Protein AF-A0A257RS39-F1 (afdb_monomer_lite)

Structure (mmCIF, N/CA/C/O backbone):
data_AF-A0A257RS39-F1
#
_entry.id   AF-A0A257RS39-F1
#
loop_
_atom_site.group_PDB
_atom_site.id
_atom_site.type_symbol
_atom_site.label_atom_id
_atom_site.label_alt_id
_atom_site.label_comp_id
_atom_site.label_asym_id
_atom_site.label_entity_id
_atom_site.label_seq_id
_atom_site.pdbx_PDB_ins_code
_atom_site.Cartn_x
_atom_site.Cartn_y
_atom_site.Cartn_z
_atom_site.occupancy
_atom_site.B_iso_or_equiv
_atom_site.auth_seq_id
_atom_site.auth_comp_id
_atom_site.auth_asym_id
_atom_site.auth_atom_id
_atom_site.pdbx_PDB_model_num
ATOM 1 N N . MET A 1 1 ? 22.301 15.980 31.106 1.00 39.06 1 MET A N 1
ATOM 2 C CA . MET A 1 1 ? 22.070 15.548 29.709 1.00 39.06 1 MET A CA 1
ATOM 3 C C . MET A 1 1 ? 20.588 15.695 29.454 1.00 39.06 1 MET A C 1
ATOM 5 O O . MET A 1 1 ? 19.805 15.048 30.139 1.00 39.06 1 MET A O 1
ATOM 9 N N . ASN A 1 2 ? 20.208 16.626 28.585 1.00 35.09 2 ASN A N 1
ATOM 10 C CA . ASN A 1 2 ? 18.852 17.166 28.576 1.00 35.09 2 ASN A CA 1
ATOM 11 C C . ASN A 1 2 ? 18.050 16.530 27.438 1.00 35.09 2 ASN A C 1
ATOM 13 O O . ASN A 1 2 ? 18.576 16.335 26.346 1.00 35.09 2 ASN A O 1
ATOM 17 N N . LYS A 1 3 ? 16.789 16.184 27.708 1.00 34.78 3 LYS A N 1
ATOM 18 C CA . LYS A 1 3 ? 15.875 15.601 26.721 1.00 34.78 3 LYS A CA 1
ATOM 19 C C . LYS A 1 3 ? 15.109 16.726 26.031 1.00 34.78 3 LYS A C 1
ATOM 21 O O . LYS A 1 3 ? 14.401 17.465 26.710 1.00 34.78 3 LYS A O 1
ATOM 26 N N . THR A 1 4 ? 15.200 16.813 24.708 1.00 43.62 4 THR A N 1
ATOM 27 C CA . THR A 1 4 ? 14.362 17.711 23.902 1.00 43.62 4 THR A CA 1
ATOM 28 C C . THR A 1 4 ? 13.266 16.884 23.241 1.00 43.62 4 THR A C 1
ATOM 30 O O . THR A 1 4 ? 13.543 16.108 22.332 1.00 43.62 4 THR A O 1
ATOM 33 N N . VAL A 1 5 ? 12.028 17.027 23.715 1.00 38.38 5 VAL A N 1
ATOM 34 C CA . VAL A 1 5 ? 10.837 16.458 23.067 1.00 38.38 5 VAL A CA 1
ATOM 35 C C . VAL A 1 5 ? 10.219 17.555 22.210 1.00 38.38 5 VAL A C 1
ATOM 37 O O . VAL A 1 5 ? 9.902 18.623 22.729 1.00 38.38 5 VAL A O 1
ATOM 40 N N . LEU A 1 6 ? 10.073 17.309 20.906 1.00 33.09 6 LEU A N 1
ATOM 41 C CA . LEU A 1 6 ? 9.570 18.298 19.953 1.00 33.09 6 LEU A CA 1
ATOM 42 C C . LEU A 1 6 ? 8.151 17.933 19.494 1.00 33.09 6 LEU A C 1
ATOM 44 O O . LEU A 1 6 ? 7.953 17.325 18.445 1.00 33.09 6 LEU A O 1
ATOM 48 N N . THR A 1 7 ? 7.164 18.291 20.313 1.00 31.56 7 THR A N 1
ATOM 49 C CA . THR A 1 7 ? 5.742 18.105 19.999 1.00 31.56 7 THR A CA 1
ATOM 50 C C . THR A 1 7 ? 5.276 19.177 19.015 1.00 31.56 7 THR A C 1
ATOM 52 O O . THR A 1 7 ? 5.236 20.353 19.372 1.00 31.56 7 THR A O 1
ATOM 55 N N . TRP A 1 8 ? 4.871 18.781 17.807 1.00 37.34 8 TRP A N 1
ATOM 56 C CA . TRP A 1 8 ? 4.171 19.664 16.869 1.00 37.34 8 TRP A CA 1
ATOM 57 C C . TRP A 1 8 ? 2.659 19.438 16.944 1.00 37.34 8 TRP A C 1
ATOM 59 O O . TRP A 1 8 ? 2.190 18.304 17.019 1.00 37.34 8 TRP A O 1
ATOM 69 N N . GLY A 1 9 ? 1.907 20.538 17.015 1.00 31.84 9 GLY A N 1
ATOM 70 C CA . GLY A 1 9 ? 0.481 20.530 17.340 1.00 31.84 9 GLY A CA 1
ATOM 71 C C . GLY A 1 9 ? -0.435 20.198 16.161 1.00 31.84 9 GLY A C 1
ATOM 72 O O . GLY A 1 9 ? -0.128 20.488 15.007 1.00 31.84 9 GLY A O 1
ATOM 73 N N . ILE A 1 10 ? -1.602 19.637 16.480 1.00 36.81 10 ILE A N 1
ATOM 74 C CA . ILE A 1 10 ? -2.683 19.378 15.525 1.00 36.81 10 ILE A CA 1
ATOM 75 C C . ILE A 1 10 ? -3.332 20.712 15.133 1.00 36.81 10 ILE A C 1
ATOM 77 O O . ILE A 1 10 ? -3.900 21.398 15.983 1.00 36.81 10 ILE A O 1
ATOM 81 N N . VAL A 1 11 ? -3.302 21.056 13.844 1.00 34.22 11 VAL A N 1
ATOM 82 C CA . VAL A 1 11 ? -4.110 22.152 13.288 1.00 34.22 11 VAL A CA 1
ATOM 83 C C . VAL A 1 11 ? -5.476 21.591 12.898 1.00 34.22 11 VAL A C 1
ATOM 85 O O . VAL A 1 11 ? -5.608 20.895 11.895 1.00 34.22 11 VAL A O 1
ATOM 88 N N . GLY A 1 12 ? -6.496 21.874 13.708 1.00 29.06 12 GLY A N 1
ATOM 89 C CA . GLY A 1 12 ? -7.884 21.571 13.361 1.00 29.06 12 GLY A CA 1
ATOM 90 C C . GLY A 1 12 ? -8.415 22.537 12.299 1.00 29.06 12 GLY A C 1
ATOM 91 O O . GLY A 1 12 ? -8.189 23.742 12.395 1.00 29.06 12 GLY A O 1
ATOM 92 N N . ILE A 1 13 ? -9.144 22.018 11.309 1.00 38.91 13 ILE A N 1
ATOM 93 C CA . ILE A 1 13 ? -9.847 22.822 10.298 1.00 38.91 13 ILE A CA 1
ATOM 94 C C . ILE A 1 13 ? -11.350 22.835 10.613 1.00 38.91 13 ILE A C 1
ATOM 96 O O . ILE A 1 13 ? -11.912 21.862 11.113 1.00 38.91 13 ILE A O 1
ATOM 100 N N . VAL A 1 14 ? -11.978 23.988 10.380 1.00 34.84 14 VAL A N 1
ATOM 101 C CA . VAL A 1 14 ? -13.318 24.339 10.867 1.00 34.84 14 VAL A CA 1
ATOM 102 C C . VAL A 1 14 ? -14.426 23.646 10.071 1.00 34.84 14 VAL A C 1
ATOM 104 O O . VAL A 1 14 ? -14.458 23.712 8.845 1.00 34.84 14 VAL A O 1
ATOM 107 N N . VAL A 1 15 ? -15.400 23.071 10.783 1.00 38.00 15 VAL A N 1
ATOM 108 C CA . VAL A 1 15 ? -16.696 22.674 10.212 1.00 38.00 15 VAL A CA 1
ATOM 109 C C . VAL A 1 15 ? -17.607 23.902 10.162 1.00 38.00 15 VAL A C 1
ATOM 111 O O . VAL A 1 15 ? -17.996 24.423 11.205 1.00 38.00 15 VAL A O 1
ATOM 114 N N . ILE A 1 16 ? -17.973 24.353 8.960 1.00 47.41 16 ILE A N 1
ATOM 115 C CA . ILE A 1 16 ? -18.988 25.399 8.771 1.00 47.41 16 ILE A CA 1
ATOM 116 C C . ILE A 1 16 ? -20.325 24.721 8.464 1.00 47.41 16 ILE A C 1
ATOM 118 O O . ILE A 1 16 ? -20.545 24.224 7.361 1.00 47.41 16 ILE A O 1
ATOM 122 N N . GLY A 1 17 ? -21.222 24.692 9.452 1.00 34.78 17 GLY A N 1
ATOM 123 C CA . GLY A 1 17 ? -22.604 24.259 9.252 1.00 34.78 17 GLY A CA 1
ATOM 124 C C . GLY A 1 17 ? -23.399 25.309 8.474 1.00 34.78 17 GLY A C 1
ATOM 125 O O . GLY A 1 17 ? -23.419 26.478 8.856 1.00 34.78 17 GLY A O 1
ATOM 126 N N . GLY A 1 18 ? -24.058 24.903 7.388 1.00 32.03 18 GLY A N 1
ATOM 127 C CA . GLY A 1 18 ? -24.915 25.792 6.602 1.00 32.03 18 GLY A CA 1
ATOM 128 C C . GLY A 1 18 ? -26.267 26.033 7.276 1.00 32.03 18 GLY A C 1
ATOM 129 O O . GLY A 1 18 ? -27.016 25.086 7.506 1.00 32.03 18 GLY A O 1
ATOM 130 N N . GLY A 1 19 ? -26.599 27.298 7.543 1.00 31.75 19 GLY A N 1
ATOM 131 C CA . GLY A 1 19 ? -27.909 27.719 8.040 1.00 31.75 19 GLY A CA 1
ATOM 132 C C . GLY A 1 19 ? -28.361 29.033 7.399 1.00 31.75 19 GLY A C 1
ATOM 133 O O . GLY A 1 19 ? -27.639 30.024 7.442 1.00 31.75 19 GLY A O 1
ATOM 134 N N . ALA A 1 20 ? -29.557 29.030 6.809 1.00 36.91 20 ALA A N 1
ATOM 135 C CA . ALA A 1 20 ? -30.316 30.238 6.463 1.00 36.91 20 ALA A CA 1
ATOM 136 C C . ALA A 1 20 ? -31.111 30.721 7.707 1.00 36.91 20 ALA A C 1
ATOM 138 O O . ALA A 1 20 ? -31.224 29.975 8.678 1.00 36.91 20 ALA A O 1
ATOM 139 N N . VAL A 1 21 ? -31.714 31.914 7.784 1.00 37.28 21 VAL A N 1
ATOM 140 C CA . VAL A 1 21 ? -32.028 32.946 6.764 1.00 37.28 21 VAL A CA 1
ATOM 141 C C . VAL A 1 21 ? -31.517 34.331 7.272 1.00 37.28 21 VAL A C 1
ATOM 143 O O . VAL A 1 21 ? -30.524 34.327 7.988 1.00 37.28 21 VAL A O 1
ATOM 146 N N . LEU A 1 22 ? -32.003 35.557 7.001 1.00 35.25 22 LEU A N 1
ATOM 147 C CA . LEU A 1 22 ? -33.213 36.148 6.381 1.00 35.25 22 LEU A CA 1
ATOM 148 C C . LEU A 1 22 ? -32.813 37.483 5.685 1.00 35.25 22 LEU A C 1
ATOM 150 O O . LEU A 1 22 ? -31.644 37.681 5.367 1.00 35.25 22 LEU A O 1
ATOM 154 N N . PHE A 1 23 ? -33.758 38.396 5.436 1.00 42.97 23 PHE A N 1
ATOM 155 C CA . PHE A 1 23 ? -33.563 39.657 4.701 1.00 42.97 23 PHE A CA 1
ATOM 156 C C . PHE A 1 23 ? -33.895 40.903 5.540 1.00 42.97 23 PHE A C 1
ATOM 158 O O . PHE A 1 23 ? -34.916 40.923 6.226 1.00 42.97 23 PHE A O 1
ATOM 165 N N . SER A 1 24 ? -33.085 41.960 5.391 1.00 38.78 24 SER A N 1
ATOM 166 C CA . SER A 1 24 ? -33.428 43.404 5.429 1.00 38.78 24 SER A CA 1
ATOM 167 C C . SER A 1 24 ? -32.149 44.225 5.149 1.00 38.78 24 SER A C 1
ATOM 169 O O . SER A 1 24 ? -31.077 43.809 5.572 1.00 38.78 24 SER A O 1
ATOM 171 N N . GLY A 1 25 ? -32.159 45.377 4.467 1.00 35.06 25 GLY A N 1
ATOM 172 C CA . GLY A 1 25 ? -33.285 46.044 3.802 1.00 35.06 25 GLY A CA 1
ATOM 173 C C . GLY A 1 25 ? -33.078 47.557 3.612 1.00 35.06 25 GLY A C 1
ATOM 174 O O . GLY A 1 25 ? -33.772 48.335 4.265 1.00 35.06 25 GLY A O 1
ATOM 175 N N . HIS A 1 26 ? -32.143 47.977 2.750 1.00 38.44 26 HIS A N 1
ATOM 176 C CA . HIS A 1 26 ? -32.093 49.346 2.208 1.00 38.44 26 HIS A CA 1
ATOM 177 C C . HIS A 1 26 ? -31.301 49.416 0.896 1.00 38.44 26 HIS A C 1
ATOM 179 O O . HIS A 1 26 ? -30.341 48.663 0.715 1.00 38.44 26 HIS A O 1
ATOM 185 N N . ASP A 1 27 ? -31.710 50.330 0.019 1.00 51.00 27 ASP A N 1
ATOM 186 C CA . ASP A 1 27 ? -31.096 50.599 -1.279 1.00 51.00 27 ASP A CA 1
ATOM 187 C C . ASP A 1 27 ? -30.129 51.787 -1.176 1.00 51.00 27 ASP A C 1
ATOM 189 O O . ASP A 1 27 ? -30.531 52.874 -0.771 1.00 51.00 27 ASP A O 1
ATOM 193 N N . ASP A 1 28 ? -28.872 51.589 -1.577 1.00 46.34 28 ASP A N 1
ATOM 194 C CA . ASP A 1 28 ? -27.896 52.660 -1.810 1.00 46.34 28 ASP A CA 1
ATOM 195 C C . ASP A 1 28 ? -26.965 52.252 -2.965 1.00 46.34 28 ASP A C 1
ATOM 197 O O . ASP A 1 28 ? -26.520 51.099 -3.051 1.00 46.34 28 ASP A O 1
ATOM 201 N N . ASP A 1 29 ? -26.716 53.185 -3.885 1.00 50.97 29 ASP A N 1
ATOM 202 C CA . ASP A 1 29 ? -26.146 52.902 -5.207 1.00 50.97 29 ASP A CA 1
ATOM 203 C C . ASP A 1 29 ? -24.615 52.753 -5.177 1.00 50.97 29 ASP A C 1
ATOM 205 O O . ASP A 1 29 ? -23.875 53.686 -4.861 1.00 50.97 29 ASP A O 1
ATOM 209 N N . MET A 1 30 ? -24.138 51.558 -5.528 1.00 41.62 30 MET A N 1
ATOM 210 C CA . MET A 1 30 ? -22.721 51.216 -5.658 1.00 41.62 30 MET A CA 1
ATOM 211 C C . MET A 1 30 ? -22.550 50.167 -6.767 1.00 41.62 30 MET A C 1
ATOM 213 O O . MET A 1 30 ? -23.165 49.097 -6.677 1.00 41.62 30 MET A O 1
ATOM 217 N N . PRO A 1 31 ? -21.671 50.382 -7.769 1.00 44.38 31 PRO A N 1
ATOM 218 C CA . PRO A 1 31 ? -21.430 49.420 -8.841 1.00 44.38 31 PRO A CA 1
ATOM 219 C C . PRO A 1 31 ? -20.677 48.193 -8.308 1.00 44.38 31 PRO A C 1
ATOM 221 O O . PRO A 1 31 ? -19.447 48.111 -8.342 1.00 44.38 31 PRO A O 1
ATOM 224 N N . ARG A 1 32 ? -21.427 47.214 -7.792 1.00 40.62 32 ARG A N 1
ATOM 225 C CA . ARG A 1 32 ? -20.875 45.950 -7.301 1.00 40.62 32 ARG A CA 1
ATOM 226 C C . ARG A 1 32 ? -20.274 45.167 -8.461 1.00 40.62 32 ARG A C 1
ATOM 228 O O . ARG A 1 32 ? -20.989 44.540 -9.238 1.00 40.62 32 ARG A O 1
ATOM 235 N N . HIS A 1 33 ? -18.945 45.161 -8.522 1.00 41.19 33 HIS A N 1
ATOM 236 C CA . HIS A 1 33 ? -18.179 44.201 -9.306 1.00 41.19 33 HIS A CA 1
ATOM 237 C C . HIS A 1 33 ? -18.657 42.789 -8.934 1.00 41.19 33 HIS A C 1
ATOM 239 O O . HIS A 1 33 ? -18.412 42.322 -7.819 1.00 41.19 33 HIS A O 1
ATOM 245 N N . ILE A 1 34 ? -19.377 42.124 -9.840 1.00 45.03 34 ILE A N 1
ATOM 246 C CA . ILE A 1 34 ? -19.831 40.750 -9.623 1.00 45.03 34 ILE A CA 1
ATOM 247 C C . ILE A 1 34 ? -18.593 39.863 -9.725 1.00 45.03 34 ILE A C 1
ATOM 249 O O . ILE A 1 34 ? -18.166 39.489 -10.817 1.00 45.03 34 ILE A O 1
ATOM 253 N N . ALA A 1 35 ? -17.990 39.557 -8.576 1.00 50.72 35 ALA A N 1
ATOM 254 C CA . ALA A 1 35 ? -16.995 38.502 -8.490 1.00 50.72 35 ALA A CA 1
ATOM 255 C C . ALA A 1 35 ? -17.634 37.212 -9.035 1.00 50.72 35 ALA A C 1
ATOM 257 O O . ALA A 1 35 ? -18.758 36.891 -8.632 1.00 50.72 35 ALA A O 1
ATOM 258 N N . PRO A 1 36 ? -16.980 36.492 -9.966 1.00 40.50 36 PRO A N 1
ATOM 259 C CA . PRO A 1 36 ? -17.551 35.277 -10.520 1.00 40.50 36 PRO A CA 1
ATOM 260 C C . PRO A 1 36 ? -17.793 34.293 -9.378 1.00 40.50 36 PRO A C 1
ATOM 262 O O . PRO A 1 36 ? -16.863 33.944 -8.649 1.00 40.50 36 PRO A O 1
ATOM 265 N N . ASN A 1 37 ? -19.050 33.876 -9.215 1.00 48.09 37 ASN A N 1
ATOM 266 C CA . ASN A 1 37 ? -19.428 32.873 -8.229 1.00 48.09 37 ASN A CA 1
ATOM 267 C C . ASN A 1 37 ? -18.534 31.638 -8.437 1.00 48.09 37 ASN A C 1
ATOM 269 O O . ASN A 1 37 ? -18.586 31.069 -9.535 1.00 48.09 37 ASN A O 1
ATOM 273 N N . PRO A 1 38 ? -17.706 31.230 -7.455 1.00 43.41 38 PRO A N 1
ATOM 274 C CA . PRO A 1 38 ? -16.876 30.049 -7.615 1.00 43.41 38 PRO A CA 1
ATOM 275 C C . PRO A 1 38 ? -17.807 28.869 -7.880 1.00 43.41 38 PRO A C 1
ATOM 277 O O . PRO A 1 38 ? -18.737 28.618 -7.110 1.00 43.41 38 PRO A O 1
ATOM 280 N N . ALA A 1 39 ? -17.598 28.187 -9.009 1.00 43.97 39 ALA A N 1
ATOM 281 C CA . ALA A 1 39 ? -18.419 27.044 -9.375 1.00 43.97 39 ALA A CA 1
ATOM 282 C C . ALA A 1 39 ? -18.415 26.039 -8.209 1.00 43.97 39 ALA A C 1
ATOM 284 O O . ALA A 1 39 ? -17.346 25.815 -7.629 1.00 43.97 39 ALA A O 1
ATOM 285 N N . PRO A 1 40 ? -19.571 25.456 -7.836 1.00 42.38 40 PRO A N 1
ATOM 286 C CA . PRO A 1 40 ? -19.630 24.515 -6.728 1.00 42.38 40 PRO A CA 1
ATOM 287 C C . PRO A 1 40 ? -18.671 23.364 -7.023 1.00 42.38 40 PRO A C 1
ATOM 289 O O . PRO A 1 40 ? -18.882 22.594 -7.963 1.00 42.38 40 PRO A O 1
ATOM 292 N N . VAL A 1 41 ? -17.587 23.291 -6.246 1.00 38.03 41 VAL A N 1
ATOM 293 C CA . VAL A 1 41 ? -16.571 22.252 -6.401 1.00 38.03 41 VAL A CA 1
ATOM 294 C C . VAL A 1 41 ? -17.259 20.903 -6.260 1.00 38.03 41 VAL A C 1
ATOM 296 O O . VAL A 1 41 ? -17.838 20.594 -5.219 1.00 38.03 41 VAL A O 1
ATOM 299 N N . SER A 1 42 ? -17.259 20.129 -7.346 1.00 37.16 42 SER A N 1
ATOM 300 C CA . SER A 1 42 ? -17.907 18.822 -7.366 1.00 37.16 42 SER A CA 1
ATOM 301 C C . SER A 1 42 ? -17.257 17.957 -6.297 1.00 37.16 42 SER A C 1
ATOM 303 O O . SER A 1 42 ? -16.064 17.667 -6.372 1.00 37.16 42 SER A O 1
ATOM 305 N N . ALA A 1 43 ? -18.033 17.589 -5.279 1.00 43.47 43 ALA A N 1
ATOM 306 C CA . ALA A 1 43 ? -17.568 16.743 -4.195 1.00 43.47 43 ALA A CA 1
ATOM 307 C C . ALA A 1 43 ? -17.336 15.328 -4.741 1.00 43.47 43 ALA A C 1
ATOM 309 O O . ALA A 1 43 ? -18.244 14.498 -4.734 1.00 43.47 43 ALA A O 1
ATOM 310 N N . SER A 1 44 ? -16.129 15.077 -5.257 1.00 40.62 44 SER A N 1
ATOM 311 C CA . SER A 1 44 ? -15.704 13.764 -5.738 1.00 40.62 44 SER A CA 1
ATOM 312 C C . SER A 1 44 ? -15.936 12.737 -4.638 1.00 40.62 44 SER A C 1
ATOM 314 O O . SER A 1 44 ? -15.310 12.803 -3.580 1.00 40.62 44 SER A O 1
ATOM 316 N N . SER A 1 45 ? -16.866 11.815 -4.879 1.00 44.19 45 SER A N 1
ATOM 317 C CA . SER A 1 45 ? -17.379 10.891 -3.873 1.00 44.19 45 SER A CA 1
ATOM 318 C C . SER A 1 45 ? -16.268 9.992 -3.336 1.00 44.19 45 SER A C 1
ATOM 320 O O . SER A 1 45 ? -15.851 9.042 -3.998 1.00 44.19 45 SER A O 1
ATOM 322 N N . THR A 1 46 ? -15.810 10.272 -2.116 1.00 57.25 46 THR A N 1
ATOM 323 C CA . THR A 1 46 ? -14.840 9.460 -1.371 1.00 57.25 46 THR A CA 1
ATOM 324 C C . THR A 1 46 ? -15.528 8.219 -0.804 1.00 57.25 46 THR A C 1
ATOM 326 O O . THR A 1 46 ? -15.689 8.083 0.409 1.00 57.25 46 THR A O 1
ATOM 329 N N . ALA A 1 47 ? -16.012 7.350 -1.692 1.00 70.75 47 ALA A N 1
ATOM 330 C CA . ALA A 1 47 ? -16.598 6.077 -1.309 1.00 70.75 47 ALA A CA 1
ATOM 331 C C . ALA A 1 47 ? -15.546 5.238 -0.569 1.00 70.75 47 ALA A C 1
ATOM 333 O O . ALA A 1 47 ? -14.446 5.022 -1.076 1.00 70.75 47 ALA A O 1
ATOM 334 N N . LEU A 1 48 ? -15.885 4.803 0.645 1.00 77.56 48 LEU A N 1
ATOM 335 C CA . LEU A 1 48 ? -15.087 3.839 1.394 1.00 77.56 48 LEU A CA 1
ATOM 336 C C . LEU A 1 48 ? -15.267 2.454 0.774 1.00 77.56 48 LEU A C 1
ATOM 338 O O . LEU A 1 48 ? -16.396 2.038 0.505 1.00 77.56 48 LEU A O 1
ATOM 342 N N . MET A 1 49 ? -14.154 1.750 0.593 1.00 86.62 49 MET A N 1
ATOM 343 C CA . MET A 1 49 ? -14.144 0.373 0.104 1.00 86.62 49 MET A CA 1
ATOM 344 C C . MET A 1 49 ? -14.801 -0.565 1.134 1.00 86.62 49 MET A C 1
ATOM 346 O O . MET A 1 49 ? -14.665 -0.380 2.348 1.00 86.62 49 MET A O 1
ATOM 350 N N . GLN A 1 50 ? -15.529 -1.571 0.657 1.00 88.81 50 GLN A N 1
ATOM 351 C CA . GLN A 1 50 ? -16.325 -2.501 1.456 1.00 88.81 50 GLN A CA 1
ATOM 352 C C . GLN A 1 50 ? -15.611 -3.845 1.627 1.00 88.81 50 GLN A C 1
ATOM 354 O O . GLN A 1 50 ? -14.943 -4.331 0.717 1.00 88.81 50 GLN A O 1
ATOM 359 N N . SER A 1 51 ? -15.764 -4.472 2.796 1.00 93.00 51 SER A N 1
ATOM 360 C CA . SER A 1 51 ? -15.157 -5.780 3.065 1.00 93.00 51 SER A CA 1
ATOM 361 C C . SER A 1 51 ? -15.798 -6.884 2.231 1.00 93.00 51 SER A C 1
ATOM 363 O O . SER A 1 51 ? -17.016 -7.062 2.233 1.00 93.00 51 SER A O 1
ATOM 365 N N . THR A 1 52 ? -14.955 -7.658 1.551 1.00 92.62 52 THR A N 1
ATOM 366 C CA . THR A 1 52 ? -15.364 -8.835 0.771 1.00 92.62 52 THR A CA 1
ATOM 367 C C . THR A 1 52 ? -15.532 -10.098 1.619 1.00 92.62 52 THR A C 1
ATOM 369 O O . THR A 1 52 ? -15.993 -11.115 1.106 1.00 92.62 52 THR A O 1
ATOM 372 N N . GLY A 1 53 ? -15.114 -10.076 2.893 1.00 90.94 53 GLY A N 1
ATOM 373 C CA . GLY A 1 53 ? -15.050 -11.267 3.751 1.00 90.94 53 GLY A CA 1
ATOM 374 C C . GLY A 1 53 ? -13.988 -12.305 3.349 1.00 90.94 53 GLY A C 1
ATOM 375 O O . GLY A 1 53 ? -13.958 -13.392 3.921 1.00 90.94 53 GLY A O 1
ATOM 376 N N . MET A 1 54 ? -13.122 -12.002 2.372 1.00 94.62 54 MET A N 1
ATOM 377 C CA . MET A 1 54 ? -12.006 -12.865 1.969 1.00 94.62 54 MET A CA 1
ATOM 378 C C . MET A 1 54 ? -10.717 -12.436 2.673 1.00 94.62 54 MET A C 1
ATOM 380 O O . MET A 1 54 ? -10.202 -11.352 2.397 1.00 94.62 54 MET A O 1
ATOM 384 N N . LEU A 1 55 ? -10.163 -13.284 3.543 1.00 96.31 55 LEU A N 1
ATOM 385 C CA . LEU A 1 55 ? -8.910 -13.009 4.256 1.00 96.31 55 LEU A CA 1
ATOM 386 C C . LEU A 1 55 ? -7.727 -12.842 3.291 1.00 96.31 55 LEU A C 1
ATOM 388 O O . LEU A 1 55 ? -7.354 -13.776 2.579 1.00 96.31 55 LEU A O 1
ATOM 392 N N . PHE A 1 56 ? -7.069 -11.683 3.329 1.00 96.38 56 PHE A N 1
ATOM 393 C CA . PHE A 1 56 ? -5.913 -11.376 2.484 1.00 96.38 56 PHE A CA 1
ATOM 394 C C . PHE A 1 56 ? -4.746 -12.345 2.708 1.00 96.38 56 PHE A C 1
ATOM 396 O O . PHE A 1 56 ? -4.091 -12.743 1.747 1.00 96.38 56 PHE A O 1
ATOM 403 N N . ALA A 1 57 ? -4.559 -12.816 3.945 1.00 94.56 57 ALA A N 1
ATOM 404 C CA . ALA A 1 57 ? -3.558 -13.819 4.316 1.00 94.56 57 ALA A CA 1
ATOM 405 C C . ALA A 1 57 ? -3.750 -15.201 3.647 1.00 94.56 57 ALA A C 1
ATOM 407 O O . ALA A 1 57 ? -2.864 -16.046 3.739 1.00 94.56 57 ALA A O 1
ATOM 408 N N . GLN A 1 58 ? -4.890 -15.447 2.986 1.00 95.00 58 GLN A N 1
ATOM 409 C CA . GLN A 1 58 ? -5.140 -16.647 2.173 1.00 95.00 58 GLN A CA 1
ATOM 410 C C . GLN A 1 58 ? -4.916 -16.407 0.668 1.00 95.00 58 GLN A C 1
ATOM 412 O O . GLN A 1 58 ? -5.036 -17.337 -0.128 1.00 95.00 58 GLN A O 1
ATOM 417 N N . SER A 1 59 ? -4.601 -15.175 0.257 1.00 93.12 59 SER A N 1
ATOM 418 C CA . SER A 1 59 ? -4.286 -14.851 -1.134 1.00 93.12 59 SER A CA 1
ATOM 419 C C . SER A 1 59 ? -2.863 -15.276 -1.506 1.00 93.12 59 SER A C 1
ATOM 421 O O . SER A 1 59 ? -1.950 -15.255 -0.680 1.00 93.12 59 SER A O 1
ATOM 423 N N . GLN A 1 60 ? -2.649 -15.571 -2.791 1.00 90.75 60 GLN A N 1
ATOM 424 C CA . GLN A 1 60 ? -1.319 -15.847 -3.356 1.00 90.75 60 GLN A CA 1
ATOM 425 C C . GLN A 1 60 ? -0.330 -14.668 -3.239 1.00 90.75 60 GLN A C 1
ATOM 427 O O . GLN A 1 60 ? 0.863 -14.847 -3.455 1.00 90.75 60 GLN A O 1
ATOM 432 N N . TYR A 1 61 ? -0.824 -13.477 -2.890 1.00 90.75 61 TYR A N 1
ATOM 433 C CA . TYR A 1 61 ? -0.061 -12.233 -2.792 1.00 90.75 61 TYR A CA 1
ATOM 434 C C . TYR A 1 61 ? 0.439 -11.935 -1.371 1.00 90.75 61 TYR A C 1
ATOM 436 O O . TYR A 1 61 ? 1.311 -11.090 -1.196 1.00 90.75 61 TYR A O 1
ATOM 444 N N . ALA A 1 62 ? -0.062 -12.637 -0.347 1.00 9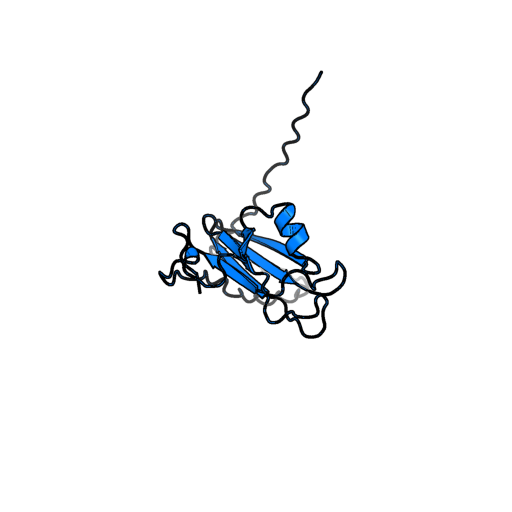2.44 62 ALA A N 1
ATOM 445 C CA . ALA A 1 62 ? 0.253 -12.349 1.056 1.00 92.44 62 ALA A CA 1
ATOM 446 C C . ALA A 1 62 ? 1.751 -12.468 1.403 1.00 92.44 62 ALA A C 1
ATOM 448 O O . ALA A 1 62 ? 2.240 -11.768 2.283 1.00 92.44 62 ALA A O 1
ATOM 449 N N . SER A 1 63 ? 2.493 -13.334 0.705 1.00 91.50 63 SER A N 1
ATOM 450 C CA . SER A 1 63 ? 3.949 -13.505 0.854 1.00 91.50 63 SER A CA 1
ATOM 451 C C . SER A 1 63 ? 4.787 -12.462 0.101 1.00 91.50 63 SER A C 1
ATOM 453 O O . SER A 1 63 ? 6.009 -12.459 0.237 1.00 91.50 63 SER A O 1
ATOM 455 N N . LYS A 1 64 ? 4.137 -11.596 -0.685 1.00 90.88 64 LYS A N 1
ATOM 456 C CA . LYS A 1 64 ? 4.716 -10.479 -1.446 1.00 90.88 64 LYS A CA 1
ATOM 457 C C . LYS A 1 64 ? 4.204 -9.112 -0.968 1.00 90.88 64 LYS A C 1
ATOM 459 O O . LYS A 1 64 ? 4.409 -8.104 -1.634 1.00 90.88 64 LYS A O 1
ATOM 464 N N . ALA A 1 65 ? 3.502 -9.081 0.164 1.00 93.38 65 ALA A N 1
ATOM 465 C CA . ALA A 1 65 ? 2.797 -7.910 0.662 1.00 93.38 65 ALA A CA 1
ATOM 466 C C . ALA A 1 65 ? 3.612 -7.153 1.721 1.00 93.38 65 ALA A C 1
ATOM 468 O O . ALA A 1 65 ? 4.002 -7.716 2.745 1.00 93.38 65 ALA A O 1
ATOM 469 N N . HIS A 1 66 ? 3.807 -5.854 1.510 1.00 94.31 66 HIS A N 1
ATOM 470 C CA . HIS A 1 66 ? 4.558 -4.967 2.394 1.00 94.31 66 HIS A CA 1
ATOM 471 C C . HIS A 1 66 ? 3.648 -3.842 2.893 1.00 94.31 66 HIS A C 1
ATOM 473 O O . HIS A 1 66 ? 3.044 -3.129 2.093 1.00 94.31 66 HIS A O 1
ATOM 479 N N . GLU A 1 67 ? 3.507 -3.677 4.214 1.00 96.19 67 GLU A N 1
ATOM 480 C CA . GLU A 1 67 ? 2.601 -2.654 4.756 1.00 96.19 67 GLU A CA 1
ATOM 481 C C . GLU A 1 67 ? 3.124 -1.245 4.440 1.00 96.19 67 GLU A C 1
ATOM 483 O O . GLU A 1 67 ? 4.279 -0.910 4.731 1.00 96.19 67 GLU A O 1
ATOM 488 N N . VAL A 1 68 ? 2.247 -0.431 3.847 1.00 96.56 68 VAL A N 1
ATOM 489 C CA . VAL A 1 68 ? 2.475 0.990 3.548 1.00 96.56 68 VAL A CA 1
ATOM 490 C C . VAL A 1 68 ? 1.605 1.904 4.419 1.00 96.56 68 VAL A C 1
ATOM 492 O O . VAL A 1 68 ? 2.023 3.008 4.776 1.00 96.56 68 VAL A O 1
ATOM 495 N N . PHE A 1 69 ? 0.424 1.429 4.828 1.00 97.19 69 PHE A N 1
ATOM 496 C CA . PHE A 1 69 ? -0.487 2.104 5.753 1.00 97.19 69 PHE A CA 1
ATOM 497 C C . PHE A 1 69 ? -1.003 1.101 6.802 1.00 97.19 69 PHE A C 1
ATOM 499 O O . PHE A 1 69 ? -1.386 0.003 6.403 1.00 97.19 69 PHE A O 1
ATOM 506 N N . PRO A 1 70 ? -1.070 1.448 8.104 1.00 95.56 70 PRO A N 1
ATOM 507 C CA . PRO A 1 70 ? -0.838 2.774 8.686 1.00 95.56 70 PRO A CA 1
ATOM 508 C C . PRO A 1 70 ? 0.633 3.204 8.802 1.00 95.56 70 PRO A C 1
ATOM 510 O O . PRO A 1 70 ? 0.878 4.402 8.946 1.00 95.56 70 PRO A O 1
ATOM 513 N N . THR A 1 71 ? 1.608 2.287 8.731 1.00 94.00 71 THR A N 1
ATOM 514 C CA . THR A 1 71 ? 3.030 2.624 8.949 1.00 94.00 71 THR A CA 1
ATOM 515 C C . THR A 1 71 ? 3.922 2.222 7.775 1.00 94.00 71 THR A C 1
ATOM 517 O O . THR A 1 71 ? 4.243 1.051 7.604 1.00 94.00 71 THR A O 1
ATOM 520 N N . LEU A 1 72 ? 4.431 3.205 7.025 1.00 93.69 72 LEU A N 1
ATOM 521 C CA . LEU A 1 72 ? 5.393 2.962 5.946 1.00 93.69 72 LEU A CA 1
ATOM 522 C C . LEU A 1 72 ? 6.806 2.680 6.500 1.00 93.69 72 LEU A C 1
ATOM 524 O O . LEU A 1 72 ? 7.603 3.600 6.730 1.00 93.69 72 LEU A O 1
ATOM 528 N N . GLY A 1 73 ? 7.105 1.398 6.716 1.00 92.06 73 GLY A N 1
ATOM 529 C CA . GLY A 1 73 ? 8.378 0.911 7.256 1.00 92.06 73 GLY A CA 1
ATOM 530 C C . GLY A 1 73 ? 9.585 1.118 6.329 1.00 92.06 73 GLY A C 1
ATOM 531 O O . GLY A 1 73 ? 9.460 1.174 5.108 1.00 92.06 73 GLY A O 1
ATOM 532 N N . THR A 1 74 ? 10.788 1.207 6.908 1.00 90.50 74 THR A N 1
ATOM 533 C CA . THR A 1 74 ? 12.038 1.469 6.163 1.00 90.50 74 THR A CA 1
ATOM 534 C C . THR A 1 74 ? 12.364 0.397 5.124 1.00 90.50 74 THR A C 1
ATOM 536 O O . THR A 1 74 ? 12.923 0.727 4.085 1.00 90.50 74 THR A O 1
ATOM 539 N N . ASP A 1 75 ? 12.027 -0.868 5.380 1.00 87.88 75 ASP A N 1
ATOM 540 C CA . ASP A 1 75 ? 12.264 -1.946 4.415 1.00 87.88 75 ASP A CA 1
ATOM 541 C C . ASP A 1 75 ? 11.174 -2.011 3.336 1.00 87.88 75 ASP A C 1
ATOM 543 O O . ASP A 1 75 ? 11.511 -2.259 2.182 1.00 87.88 75 ASP A O 1
ATOM 547 N N . THR A 1 76 ? 9.921 -1.637 3.644 1.00 90.75 76 THR A N 1
ATOM 548 C CA . THR A 1 76 ? 8.900 -1.373 2.613 1.00 90.75 76 THR A CA 1
ATOM 549 C C . THR A 1 76 ? 9.380 -0.291 1.645 1.00 90.75 76 THR A C 1
ATOM 551 O O . THR A 1 76 ? 9.325 -0.493 0.441 1.00 90.75 76 THR A O 1
ATOM 554 N N . LYS A 1 77 ? 9.954 0.817 2.141 1.00 88.69 77 LYS A N 1
ATOM 555 C CA . LYS A 1 77 ? 10.493 1.896 1.284 1.00 88.69 77 LYS A CA 1
ATOM 556 C C . LYS A 1 77 ? 11.621 1.465 0.342 1.00 88.69 77 LYS A C 1
ATOM 558 O O . LYS A 1 77 ? 11.847 2.153 -0.639 1.00 88.69 77 LYS A O 1
ATOM 563 N N . LYS A 1 78 ? 12.348 0.385 0.654 1.00 85.00 78 LYS A N 1
ATOM 564 C CA . LYS A 1 78 ? 13.371 -0.193 -0.241 1.00 85.00 78 LYS A CA 1
ATOM 565 C C . LYS A 1 78 ? 12.757 -1.153 -1.255 1.00 85.00 78 LYS A C 1
ATOM 567 O O . LYS A 1 78 ? 13.255 -1.255 -2.362 1.00 85.00 78 LYS A O 1
ATOM 572 N N . THR A 1 79 ? 11.722 -1.883 -0.840 1.00 85.38 79 THR A N 1
ATOM 573 C CA . THR A 1 79 ? 10.930 -2.763 -1.708 1.00 85.38 79 THR A CA 1
ATOM 574 C C . THR A 1 79 ? 10.172 -1.960 -2.761 1.00 85.38 79 THR A C 1
ATOM 576 O O . THR A 1 79 ? 10.159 -2.356 -3.912 1.00 85.38 79 THR A O 1
ATOM 579 N N . MET A 1 80 ? 9.627 -0.798 -2.399 1.00 86.81 80 MET A N 1
ATOM 580 C CA . MET A 1 80 ? 8.892 0.071 -3.323 1.00 86.81 80 MET A CA 1
ATOM 581 C C . MET A 1 80 ? 9.744 0.717 -4.431 1.00 86.81 80 MET A C 1
ATOM 583 O O . MET A 1 80 ? 9.165 1.432 -5.233 1.00 86.81 80 MET A O 1
ATOM 587 N N . GLY A 1 81 ? 11.069 0.522 -4.478 1.00 85.62 81 GLY A N 1
ATOM 588 C CA . GLY A 1 81 ? 11.907 0.906 -5.627 1.00 85.62 81 GLY A CA 1
ATOM 589 C C . GLY A 1 81 ? 11.631 2.306 -6.194 1.00 85.62 81 GLY A C 1
ATOM 590 O O . GLY A 1 81 ? 11.828 3.316 -5.510 1.00 85.62 81 GLY A O 1
ATOM 591 N N . ALA A 1 82 ? 11.157 2.348 -7.442 1.00 83.31 82 ALA A N 1
ATOM 592 C CA . ALA A 1 82 ? 10.818 3.577 -8.165 1.00 83.31 82 ALA A CA 1
ATOM 593 C C . ALA A 1 82 ? 9.459 4.203 -7.768 1.00 83.31 82 ALA A C 1
ATOM 595 O O . ALA A 1 82 ? 9.155 5.338 -8.156 1.00 83.31 82 ALA A O 1
ATOM 596 N N . PHE A 1 83 ? 8.626 3.503 -6.993 1.00 87.81 83 PHE A N 1
ATOM 597 C CA . PHE A 1 83 ? 7.287 3.957 -6.629 1.00 87.81 83 PHE A CA 1
ATOM 598 C C . PHE A 1 83 ? 7.285 5.062 -5.562 1.00 87.81 83 PHE A C 1
ATOM 600 O O . PHE A 1 83 ? 7.531 4.859 -4.368 1.00 87.81 83 PHE A O 1
ATOM 607 N N . GLY A 1 84 ? 6.850 6.248 -5.980 1.00 88.75 84 GLY A N 1
ATOM 608 C CA . GLY A 1 84 ? 6.393 7.304 -5.089 1.00 88.75 84 GLY A CA 1
ATOM 609 C C . GLY A 1 84 ? 5.117 6.908 -4.333 1.00 88.75 84 GLY A C 1
ATOM 610 O O . GLY A 1 84 ? 4.196 6.302 -4.881 1.00 88.75 84 GLY A O 1
ATOM 611 N N . TYR A 1 85 ? 5.051 7.304 -3.061 1.00 92.44 85 TYR A N 1
ATOM 612 C CA . TYR A 1 85 ? 3.948 7.008 -2.149 1.00 92.44 85 TYR A CA 1
ATOM 613 C C . TYR A 1 85 ? 3.439 8.273 -1.460 1.00 92.44 85 TYR A C 1
ATOM 615 O O . TYR A 1 85 ? 4.234 9.061 -0.939 1.00 92.44 85 TYR A O 1
ATOM 623 N N . THR A 1 86 ? 2.117 8.438 -1.363 1.00 94.38 86 THR A N 1
ATOM 624 C CA . THR A 1 86 ? 1.510 9.507 -0.554 1.00 94.38 86 THR A CA 1
ATOM 625 C C . THR A 1 86 ? 0.314 9.028 0.275 1.00 94.38 86 THR A C 1
ATOM 627 O O . THR A 1 86 ? -0.474 8.179 -0.140 1.00 94.38 86 THR A O 1
ATOM 630 N N . THR A 1 87 ? 0.153 9.624 1.461 1.00 95.94 87 THR A N 1
ATOM 631 C CA . THR A 1 87 ? -1.029 9.482 2.325 1.00 95.94 87 THR A CA 1
ATOM 632 C C . THR A 1 87 ? -1.670 10.852 2.515 1.00 95.94 87 THR A C 1
ATOM 634 O O . THR A 1 87 ? -1.060 11.748 3.095 1.00 95.94 87 THR A O 1
ATOM 637 N N . THR A 1 88 ? -2.915 11.014 2.068 1.00 95.12 88 THR A N 1
ATOM 638 C CA . THR A 1 88 ? -3.698 12.246 2.242 1.00 95.12 88 THR A CA 1
ATOM 639 C C . THR A 1 88 ? -4.856 11.990 3.199 1.00 95.12 88 THR A C 1
ATOM 641 O O . THR A 1 88 ? -5.756 11.213 2.888 1.00 95.12 88 THR A O 1
ATOM 644 N N . ALA A 1 89 ? -4.871 12.651 4.357 1.00 94.81 89 ALA A N 1
ATOM 645 C CA . ALA A 1 89 ? -6.019 12.600 5.260 1.00 94.81 89 ALA A CA 1
ATOM 646 C C . ALA A 1 89 ? -7.204 13.381 4.663 1.00 94.81 89 ALA A C 1
ATOM 648 O O . ALA A 1 89 ? -7.052 14.533 4.264 1.00 94.81 89 ALA A O 1
ATOM 649 N N . LEU A 1 90 ? -8.386 12.761 4.623 1.00 93.50 90 LEU A N 1
ATOM 650 C CA . LEU A 1 90 ? -9.615 13.324 4.043 1.00 93.50 90 LEU A CA 1
ATOM 651 C C . LEU A 1 90 ? -10.583 13.881 5.108 1.00 93.50 90 LEU A C 1
ATOM 653 O O . LEU A 1 90 ? -11.669 14.348 4.779 1.00 93.50 90 LEU A O 1
ATOM 657 N N . GLY A 1 91 ? -10.200 13.823 6.389 1.00 90.69 91 GLY A N 1
ATOM 658 C CA . GLY A 1 91 ? -11.089 14.065 7.530 1.00 90.69 91 GLY A CA 1
ATOM 659 C C . GLY A 1 91 ? -11.787 12.785 8.004 1.00 90.69 91 GLY A C 1
ATOM 660 O O . GLY A 1 91 ? -11.589 11.720 7.431 1.00 90.69 91 GLY A O 1
ATOM 661 N N . ASN A 1 92 ? -12.568 12.868 9.088 1.00 92.00 92 ASN A N 1
ATOM 662 C CA . ASN A 1 92 ? -13.380 11.764 9.635 1.00 92.00 92 ASN A CA 1
ATOM 663 C C . ASN A 1 92 ? -12.647 10.406 9.739 1.00 92.00 92 ASN A C 1
ATOM 665 O O . ASN A 1 92 ? -13.200 9.370 9.377 1.00 92.00 92 ASN A O 1
ATOM 669 N N . ASN A 1 93 ? -11.388 10.415 10.200 1.00 92.75 93 ASN A N 1
ATOM 670 C CA . ASN A 1 93 ? -10.529 9.225 10.283 1.00 92.75 93 ASN A CA 1
ATOM 671 C C . ASN A 1 93 ? -10.423 8.449 8.946 1.00 92.75 93 ASN A C 1
ATOM 673 O O . ASN A 1 93 ? -10.337 7.229 8.947 1.00 92.75 93 ASN A O 1
ATOM 677 N N . THR A 1 94 ? -10.475 9.143 7.806 1.00 95.00 94 THR A N 1
ATOM 678 C CA . THR A 1 94 ? -10.410 8.572 6.452 1.00 95.00 94 THR A CA 1
ATOM 679 C C . THR A 1 94 ? -9.184 9.102 5.709 1.00 95.00 94 THR A C 1
ATOM 681 O O . THR A 1 94 ? -8.809 10.268 5.856 1.00 95.00 94 THR A O 1
ATOM 684 N N . TYR A 1 95 ? -8.563 8.251 4.897 1.00 95.12 95 TYR A N 1
ATOM 685 C CA . TYR A 1 95 ? -7.290 8.492 4.226 1.00 95.12 95 TYR A CA 1
ATOM 686 C C . TYR A 1 95 ? -7.369 8.029 2.770 1.00 95.12 95 TYR A C 1
ATOM 688 O O . TYR A 1 95 ? -7.870 6.942 2.491 1.00 95.12 95 TYR A O 1
ATOM 696 N N . ARG A 1 96 ? -6.840 8.829 1.840 1.00 95.50 96 ARG A N 1
ATOM 697 C CA . ARG A 1 96 ? -6.456 8.352 0.509 1.00 95.50 96 ARG A CA 1
ATOM 698 C C . ARG A 1 96 ? -5.000 7.920 0.553 1.00 95.50 96 ARG A C 1
ATOM 700 O O . ARG A 1 96 ? -4.146 8.704 0.969 1.00 95.50 96 ARG A O 1
ATOM 707 N N . ILE A 1 97 ? -4.739 6.707 0.092 1.00 95.75 97 ILE A N 1
ATOM 708 C CA . ILE A 1 97 ? -3.398 6.188 -0.160 1.00 95.75 97 ILE A CA 1
ATOM 709 C C . ILE A 1 97 ? -3.210 6.173 -1.672 1.00 95.75 97 ILE A C 1
ATOM 711 O O . ILE A 1 97 ? -4.088 5.679 -2.376 1.00 95.75 97 ILE A O 1
ATOM 715 N N . THR A 1 98 ? -2.113 6.745 -2.162 1.00 94.06 98 THR A N 1
ATOM 716 C CA . THR A 1 98 ? -1.850 6.902 -3.598 1.00 94.06 98 THR A CA 1
ATOM 717 C C . THR A 1 98 ? -0.437 6.431 -3.929 1.00 94.06 98 THR A C 1
ATOM 719 O O . THR A 1 98 ? 0.526 6.851 -3.280 1.00 94.06 98 THR A O 1
ATOM 722 N N . LEU A 1 99 ? -0.348 5.575 -4.946 1.00 90.50 99 LEU A N 1
ATOM 723 C CA . LEU A 1 99 ? 0.864 4.972 -5.495 1.00 90.50 99 LEU A CA 1
ATOM 724 C C . LEU A 1 99 ? 1.144 5.593 -6.872 1.00 90.50 99 LEU A C 1
ATOM 726 O O . LEU A 1 99 ? 0.223 5.772 -7.670 1.00 90.50 99 LEU A O 1
ATOM 730 N N . THR A 1 100 ? 2.395 5.954 -7.147 1.00 90.00 100 THR A N 1
ATOM 731 C CA . THR A 1 100 ? 2.816 6.645 -8.381 1.00 90.00 100 THR A CA 1
ATOM 732 C C . THR A 1 100 ? 4.157 6.110 -8.860 1.00 90.00 100 THR A C 1
ATOM 734 O O . THR A 1 100 ? 5.045 5.938 -8.036 1.00 90.00 100 THR A O 1
ATOM 737 N N . ASN A 1 101 ? 4.342 5.942 -10.164 1.00 85.94 101 ASN A N 1
ATOM 738 C CA . ASN A 1 101 ? 5.622 5.601 -10.791 1.00 85.94 101 ASN A CA 1
ATOM 739 C C . ASN A 1 101 ? 5.866 6.566 -11.969 1.00 85.94 101 ASN A C 1
ATOM 741 O O . ASN A 1 101 ? 4.911 7.171 -12.461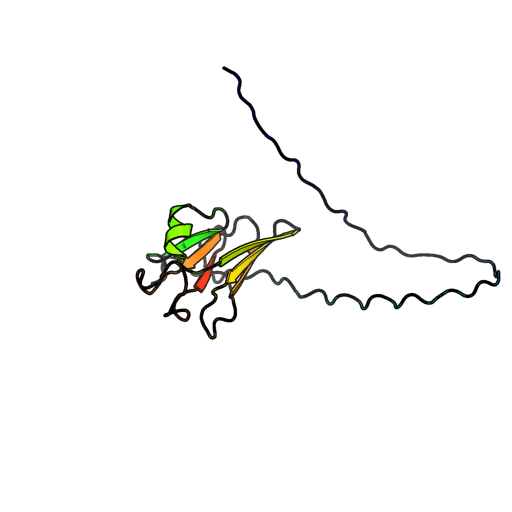 1.00 85.94 101 ASN A O 1
ATOM 745 N N . ASN A 1 102 ? 7.119 6.738 -12.398 1.00 79.94 102 ASN A N 1
ATOM 746 C CA . ASN A 1 102 ? 7.477 7.580 -13.551 1.00 79.94 102 ASN A CA 1
ATOM 747 C C . ASN A 1 102 ? 7.445 6.814 -14.886 1.00 79.94 102 ASN A C 1
ATOM 749 O O . ASN A 1 102 ? 7.423 7.441 -15.944 1.00 79.94 102 ASN A O 1
ATOM 753 N N . ALA A 1 103 ? 7.444 5.480 -14.827 1.00 79.38 103 ALA A N 1
ATOM 754 C CA . ALA A 1 103 ? 7.452 4.584 -15.975 1.00 79.38 103 ALA A CA 1
ATOM 755 C C . ALA A 1 103 ? 6.298 4.832 -16.969 1.00 79.38 103 ALA A C 1
ATOM 757 O O . ALA A 1 103 ? 5.157 5.124 -16.590 1.00 79.38 103 ALA A O 1
ATOM 758 N N . GLU A 1 104 ? 6.595 4.691 -18.266 1.00 78.44 104 GLU A N 1
ATOM 759 C CA . GLU A 1 104 ? 5.658 5.024 -19.340 1.00 78.44 104 GLU A CA 1
ATOM 760 C C . GLU A 1 104 ? 4.386 4.160 -19.280 1.00 78.44 104 GLU A C 1
ATO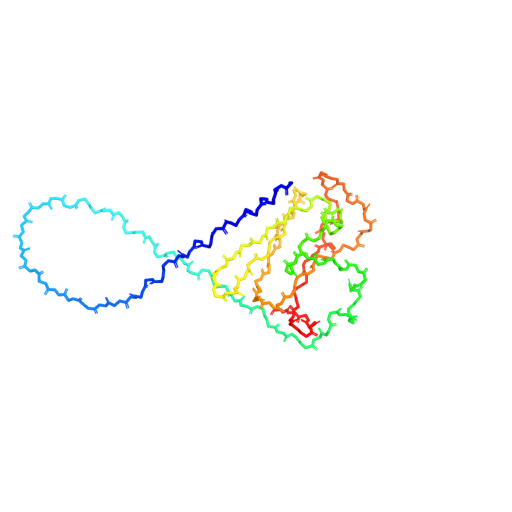M 762 O O . GLU A 1 104 ? 4.423 2.934 -19.329 1.00 78.44 104 GLU A O 1
ATOM 767 N N . GLY A 1 105 ? 3.231 4.826 -19.204 1.00 74.56 105 GLY A N 1
ATOM 768 C CA . GLY A 1 105 ? 1.916 4.185 -19.190 1.00 74.56 105 GLY A CA 1
ATOM 769 C C . GLY A 1 105 ? 1.313 3.969 -17.800 1.00 74.56 105 GLY A C 1
ATOM 770 O O . GLY A 1 105 ? 0.089 3.827 -17.716 1.00 74.56 105 GLY A O 1
ATOM 771 N N . TYR A 1 106 ? 2.086 4.033 -16.710 1.00 80.31 106 TYR A N 1
ATOM 772 C CA . TYR A 1 106 ? 1.525 3.911 -15.361 1.00 80.31 106 TYR A CA 1
ATOM 773 C C . TYR A 1 106 ? 0.613 5.106 -15.028 1.00 80.31 106 TYR A C 1
ATOM 775 O O . TYR A 1 106 ? 1.015 6.263 -15.125 1.00 80.31 106 TYR A O 1
ATOM 783 N N . GLN A 1 107 ? -0.642 4.840 -14.650 1.00 80.81 107 GLN A N 1
ATOM 784 C CA . GLN A 1 107 ? -1.656 5.888 -14.422 1.00 80.81 107 GLN A CA 1
ATOM 785 C C . GLN A 1 107 ? -1.749 6.363 -12.961 1.00 80.81 107 GLN A C 1
ATOM 787 O O . GLN A 1 107 ? -2.489 7.303 -12.667 1.00 80.81 107 GLN A O 1
ATOM 792 N N . GLY A 1 108 ? -1.010 5.725 -12.0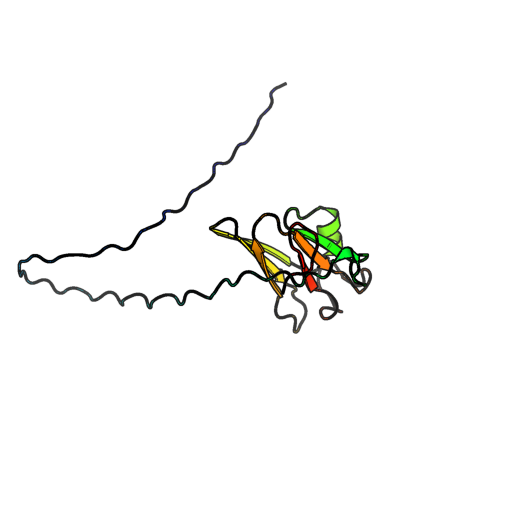49 1.00 84.00 108 GLY A N 1
ATOM 793 C CA . GLY A 1 108 ? -1.195 5.877 -10.609 1.00 84.00 108 GLY A CA 1
ATOM 794 C C . GLY A 1 108 ? -2.353 5.029 -10.076 1.00 84.00 108 GLY A C 1
ATOM 795 O O . GLY A 1 108 ? -3.408 4.924 -10.701 1.00 84.00 108 GLY A O 1
ATOM 796 N N . GLU A 1 109 ? -2.179 4.456 -8.888 1.00 90.31 109 GLU A N 1
ATOM 797 C CA . GLU A 1 109 ? -3.251 3.772 -8.159 1.00 90.31 109 GLU A CA 1
ATOM 798 C C . GLU A 1 109 ? -3.684 4.600 -6.943 1.00 90.31 109 GLU A C 1
ATOM 800 O O . GLU A 1 109 ? -2.909 5.384 -6.385 1.00 90.31 109 GLU A O 1
ATOM 805 N N . SER A 1 110 ? -4.940 4.478 -6.510 1.00 92.94 110 SER A N 1
ATOM 806 C CA . SER A 1 110 ? -5.401 5.082 -5.258 1.00 92.94 110 SER A CA 1
ATOM 807 C C . SER A 1 110 ? -6.524 4.299 -4.590 1.00 92.94 110 SER A C 1
ATOM 809 O O . SER A 1 110 ? -7.547 4.023 -5.210 1.00 92.94 110 SER A O 1
ATOM 811 N N . VAL A 1 111 ? -6.377 4.061 -3.286 1.00 94.56 111 VAL A N 1
ATOM 812 C CA . VAL A 1 111 ? -7.401 3.459 -2.417 1.00 94.56 111 VAL A CA 1
ATOM 813 C C . VAL A 1 111 ? -7.845 4.448 -1.336 1.00 94.56 111 VAL A C 1
ATOM 815 O O . VAL A 1 111 ? -7.089 5.345 -0.949 1.00 94.56 111 VAL A O 1
ATOM 818 N N . VAL A 1 112 ? -9.081 4.312 -0.847 1.00 95.25 112 VAL A N 1
ATOM 819 C CA . VAL A 1 112 ? -9.640 5.164 0.219 1.00 95.25 112 VAL A CA 1
ATOM 820 C C . VAL A 1 112 ? -10.080 4.293 1.391 1.00 95.25 112 VAL A C 1
ATOM 822 O O . VAL A 1 112 ? -10.984 3.469 1.257 1.00 95.25 112 VAL A O 1
ATOM 825 N N . VAL A 1 113 ? -9.433 4.500 2.538 1.00 94.50 113 VAL A N 1
ATOM 826 C CA . VAL A 1 113 ? -9.530 3.644 3.728 1.00 94.50 113 VAL A CA 1
ATOM 827 C C . VAL A 1 113 ? -9.841 4.439 4.995 1.00 94.50 113 VAL A C 1
ATOM 829 O O . VAL A 1 113 ? -9.425 5.588 5.151 1.00 94.50 113 VAL A O 1
ATOM 832 N N . GLY A 1 114 ? -10.564 3.820 5.924 1.00 94.88 114 GLY A N 1
ATOM 833 C CA . GLY A 1 114 ? -10.763 4.312 7.287 1.00 94.88 114 GLY A CA 1
ATOM 834 C C . GLY A 1 114 ? -9.626 3.888 8.224 1.00 94.88 114 GLY A C 1
ATOM 835 O O . GLY A 1 114 ? -9.042 2.820 8.072 1.00 94.88 114 GLY A O 1
ATOM 836 N N . GLY A 1 115 ? -9.307 4.694 9.234 1.00 92.44 115 GLY A N 1
ATOM 837 C CA . GLY A 1 115 ? -8.289 4.357 10.229 1.00 92.44 115 GLY A CA 1
ATOM 838 C C . GLY A 1 115 ? -8.681 3.114 11.033 1.00 92.44 115 GLY A C 1
ATOM 839 O O . GLY A 1 115 ? -9.791 3.037 11.560 1.00 92.44 115 GLY A O 1
ATOM 840 N N . GLY A 1 116 ? -7.759 2.152 11.119 1.00 92.44 116 GLY A N 1
ATOM 841 C CA . GLY A 1 116 ? -8.015 0.782 11.581 1.00 92.44 116 GLY A CA 1
ATOM 842 C C . GLY A 1 116 ? -8.036 -0.247 10.442 1.00 92.44 116 GLY A C 1
ATOM 843 O O . GLY A 1 116 ? -7.973 -1.440 10.711 1.00 92.44 116 GLY A O 1
ATOM 844 N N . GLN A 1 117 ? -8.082 0.208 9.188 1.00 96.50 117 GLN A N 1
ATOM 845 C CA . GLN A 1 117 ? -7.780 -0.578 7.989 1.00 96.50 117 GLN A CA 1
ATOM 846 C C . GLN A 1 117 ? -6.282 -0.441 7.650 1.00 96.50 117 GLN A C 1
ATOM 848 O O . GLN A 1 117 ? -5.694 0.612 7.916 1.00 96.50 117 GLN A O 1
ATOM 853 N N . SER A 1 118 ? -5.680 -1.472 7.048 1.00 97.25 118 SER A N 1
ATOM 854 C CA . SER A 1 118 ? -4.300 -1.431 6.523 1.00 97.25 118 SER A CA 1
ATOM 855 C C . SER A 1 118 ? -4.300 -1.401 4.992 1.00 97.25 118 SER A C 1
ATOM 857 O O . SER A 1 118 ? -5.265 -1.819 4.349 1.00 97.25 118 SER A O 1
ATOM 859 N N . VAL A 1 119 ? -3.202 -0.927 4.401 1.00 97.31 119 VAL A N 1
ATOM 860 C CA . VAL A 1 119 ? -2.916 -1.049 2.964 1.00 97.31 119 VAL A CA 1
ATOM 861 C C . VAL A 1 119 ? -1.523 -1.633 2.783 1.00 97.31 119 VAL A C 1
ATOM 863 O O . VAL A 1 119 ? -0.561 -1.179 3.411 1.00 97.31 119 VAL A O 1
ATOM 866 N N . TYR A 1 120 ? -1.428 -2.619 1.898 1.00 96.19 120 TYR A N 1
ATOM 867 C CA . TYR A 1 120 ? -0.190 -3.253 1.468 1.00 96.19 120 TYR A CA 1
ATOM 868 C C . TYR A 1 120 ? 0.139 -2.840 0.038 1.00 96.19 120 TYR A C 1
ATOM 870 O O . TYR A 1 120 ? -0.758 -2.767 -0.796 1.00 96.19 120 TYR A O 1
ATOM 878 N N . PHE A 1 121 ? 1.417 -2.613 -0.234 1.00 94.25 121 PHE A N 1
ATOM 879 C CA . PHE A 1 121 ? 1.987 -2.697 -1.575 1.00 94.25 121 PHE A CA 1
ATOM 880 C C . PHE A 1 121 ? 2.347 -4.163 -1.844 1.00 94.25 121 PHE A C 1
ATOM 882 O O . PHE A 1 121 ? 2.833 -4.846 -0.937 1.00 94.25 121 PHE A O 1
ATOM 889 N N . VAL A 1 122 ? 2.071 -4.659 -3.045 1.00 91.75 122 VAL A N 1
ATOM 890 C CA . VAL A 1 122 ? 2.397 -6.023 -3.475 1.00 91.75 122 VAL A CA 1
ATOM 891 C C . VAL A 1 122 ? 3.460 -5.937 -4.564 1.00 91.75 122 VAL A C 1
ATOM 893 O O . VAL A 1 122 ? 3.167 -5.379 -5.611 1.00 91.75 122 VAL A O 1
ATOM 896 N N . GLU A 1 123 ? 4.640 -6.505 -4.293 1.00 85.56 123 GLU A N 1
ATOM 897 C CA . GLU A 1 123 ? 5.794 -6.582 -5.209 1.00 85.56 123 GLU A CA 1
ATOM 898 C C . GLU A 1 123 ? 5.805 -7.980 -5.860 1.00 85.56 123 GLU A C 1
ATOM 900 O O . GLU A 1 123 ? 6.134 -8.959 -5.178 1.00 85.56 123 GLU A O 1
ATOM 905 N N . LEU A 1 124 ? 5.401 -8.159 -7.122 1.00 80.38 124 LEU A N 1
ATOM 906 C CA . LEU A 1 124 ? 5.303 -9.484 -7.765 1.00 80.38 124 LEU A CA 1
ATOM 907 C C . LEU A 1 124 ? 6.593 -9.909 -8.469 1.00 80.38 124 LEU A C 1
ATOM 909 O O . LEU A 1 124 ? 7.105 -10.998 -8.152 1.00 80.38 124 LEU A O 1
ATOM 913 N N . SER A 1 125 ? 7.175 -9.068 -9.314 1.00 70.38 125 SER A N 1
ATOM 914 C CA . SER A 1 125 ? 8.537 -9.247 -9.809 1.00 70.38 125 SER A CA 1
ATOM 915 C C . SER A 1 125 ? 9.544 -8.962 -8.678 1.00 70.38 125 SER A C 1
ATOM 917 O O . SER A 1 125 ? 9.425 -8.019 -7.911 1.00 70.38 125 SER A O 1
ATOM 919 N N . GLY A 1 126 ? 10.481 -9.880 -8.423 1.00 60.00 126 GLY A N 1
ATOM 920 C CA . GLY A 1 126 ? 11.313 -9.828 -7.210 1.00 60.00 126 GLY A CA 1
ATOM 921 C C . GLY A 1 126 ? 12.552 -8.948 -7.357 1.00 60.00 126 GLY A C 1
ATOM 922 O O . GLY A 1 126 ? 13.642 -9.506 -7.508 1.00 60.00 126 GLY A O 1
ATOM 923 N N . ARG A 1 127 ? 12.399 -7.622 -7.259 1.00 57.56 127 ARG A N 1
ATOM 924 C CA . ARG A 1 127 ? 13.454 -6.600 -7.426 1.00 57.56 127 ARG A CA 1
ATOM 925 C C . ARG A 1 127 ? 14.204 -6.645 -8.761 1.00 57.56 127 ARG A C 1
ATOM 927 O O . ARG A 1 127 ? 15.437 -6.665 -8.789 1.00 57.56 127 ARG A O 1
ATOM 934 N N . ASP A 1 128 ? 13.471 -6.652 -9.865 1.00 55.50 128 ASP A N 1
ATOM 935 C CA . ASP A 1 128 ? 13.961 -6.084 -11.128 1.00 55.50 128 ASP A CA 1
ATOM 936 C C . ASP A 1 128 ? 13.869 -4.545 -11.155 1.00 55.50 128 ASP A C 1
ATOM 938 O O . ASP A 1 128 ? 14.603 -3.909 -11.913 1.00 55.50 128 ASP A O 1
ATOM 942 N N . ASP A 1 129 ? 13.069 -3.961 -10.258 1.00 57.75 129 ASP A N 1
ATOM 943 C CA . ASP A 1 129 ? 12.991 -2.526 -9.980 1.00 57.75 129 ASP A CA 1
ATOM 944 C C . ASP A 1 129 ? 14.348 -1.862 -9.694 1.00 57.75 129 ASP A C 1
ATOM 946 O O . ASP A 1 129 ? 15.153 -2.322 -8.874 1.00 57.75 129 ASP A O 1
ATOM 950 N N . THR A 1 130 ? 14.574 -0.715 -10.339 1.00 56.50 130 THR A N 1
ATOM 951 C CA . THR A 1 130 ? 15.718 0.168 -10.070 1.00 56.50 130 THR A CA 1
ATOM 952 C C . THR A 1 130 ? 15.269 1.409 -9.299 1.00 56.50 130 THR A C 1
ATOM 954 O O . THR A 1 130 ? 14.110 1.796 -9.369 1.00 56.50 130 THR A O 1
ATOM 957 N N . ASP A 1 131 ? 16.193 2.111 -8.632 1.00 57.22 131 ASP A N 1
ATOM 958 C CA . ASP A 1 131 ? 15.899 3.370 -7.910 1.00 57.22 131 ASP A CA 1
ATOM 959 C C . ASP A 1 131 ? 15.347 4.516 -8.807 1.00 57.22 131 ASP A C 1
ATOM 961 O O . ASP A 1 131 ? 15.076 5.611 -8.308 1.00 57.22 131 ASP A O 1
ATOM 965 N N . ALA A 1 132 ? 15.250 4.318 -10.128 1.00 58.31 132 ALA A N 1
ATOM 966 C CA . ALA A 1 132 ? 14.845 5.328 -11.107 1.00 58.31 132 ALA A CA 1
ATOM 967 C C . ALA A 1 132 ? 13.489 5.018 -11.761 1.00 58.31 132 ALA A C 1
ATOM 969 O O . ALA A 1 132 ? 12.605 5.879 -11.769 1.00 58.31 132 ALA A O 1
ATOM 970 N N . GLU A 1 133 ? 13.345 3.812 -12.317 1.00 59.88 133 GLU A N 1
ATOM 971 C CA . GLU A 1 133 ? 12.164 3.352 -13.054 1.00 59.88 133 GLU A CA 1
ATOM 972 C C . GLU A 1 133 ? 11.926 1.850 -12.807 1.00 59.88 133 GLU A C 1
ATOM 974 O O . GLU A 1 1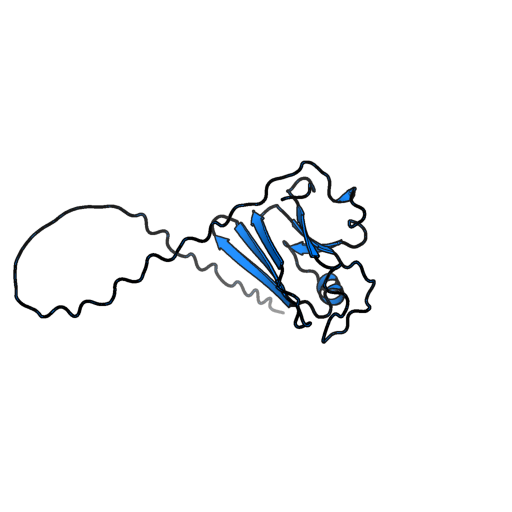33 ? 12.876 1.064 -12.688 1.00 59.88 133 GLU A O 1
ATOM 979 N N . ASP A 1 134 ? 10.642 1.497 -12.765 1.00 64.69 134 ASP A N 1
ATOM 980 C CA . ASP A 1 134 ? 10.087 0.141 -12.859 1.00 64.69 134 ASP A CA 1
ATOM 981 C C . ASP A 1 134 ? 9.850 -0.191 -14.347 1.00 64.69 134 ASP A C 1
ATOM 983 O O . ASP A 1 134 ? 9.506 0.691 -15.139 1.00 64.69 134 ASP A O 1
ATOM 987 N N . SER A 1 135 ? 10.037 -1.452 -14.743 1.00 60.09 135 SER A N 1
ATOM 988 C CA . SER A 1 135 ? 9.760 -1.935 -16.109 1.00 60.09 135 SER A CA 1
ATOM 989 C C . SER A 1 135 ? 8.689 -3.037 -16.201 1.00 60.09 135 SER A C 1
ATOM 991 O O . SER A 1 135 ? 8.307 -3.419 -17.309 1.00 60.09 135 SER A O 1
ATOM 993 N N . GLY A 1 136 ? 8.192 -3.516 -15.057 1.00 64.25 136 GLY A N 1
ATOM 994 C CA . GLY A 1 136 ? 7.048 -4.406 -14.886 1.00 64.25 136 GLY A CA 1
ATOM 995 C C . GLY A 1 136 ? 5.718 -3.647 -14.803 1.00 64.25 136 GLY A C 1
ATOM 996 O O . GLY A 1 136 ? 4.860 -3.886 -15.655 1.00 64.25 136 GLY A O 1
ATOM 997 N N . ILE A 1 137 ? 5.563 -2.724 -13.833 1.00 64.38 137 ILE A N 1
ATOM 998 C CA . ILE A 1 137 ? 4.423 -1.820 -13.486 1.00 64.38 137 ILE A CA 1
ATOM 999 C C . ILE A 1 137 ? 2.976 -2.353 -13.476 1.00 64.38 137 ILE A C 1
ATOM 1001 O O . ILE A 1 137 ? 2.077 -1.682 -12.963 1.00 64.38 137 ILE A O 1
ATOM 1005 N N . ALA A 1 138 ? 2.698 -3.493 -14.096 1.00 67.56 138 ALA A N 1
ATOM 1006 C CA . ALA A 1 138 ? 1.363 -4.043 -14.310 1.00 67.56 138 ALA A CA 1
ATOM 1007 C C . ALA A 1 138 ? 1.055 -5.217 -13.370 1.00 67.56 138 ALA A C 1
ATOM 1009 O O . ALA A 1 138 ? -0.097 -5.650 -13.288 1.00 67.56 138 ALA A O 1
ATOM 1010 N N . ASP A 1 139 ? 2.073 -5.736 -12.685 1.00 73.19 139 ASP A N 1
ATOM 1011 C CA . ASP A 1 139 ? 1.973 -6.765 -11.659 1.00 73.19 139 ASP A CA 1
ATOM 1012 C C . ASP A 1 139 ? 2.095 -6.218 -10.224 1.00 73.19 139 ASP A C 1
ATOM 1014 O O . ASP A 1 139 ? 1.705 -6.930 -9.300 1.00 73.19 139 ASP A O 1
ATOM 1018 N N . ASP A 1 140 ? 2.470 -4.945 -10.046 1.00 85.06 140 ASP A N 1
ATOM 1019 C CA . ASP A 1 140 ? 2.577 -4.265 -8.746 1.00 85.06 140 ASP A CA 1
ATOM 1020 C C . ASP A 1 140 ? 1.387 -3.330 -8.446 1.00 85.06 140 ASP A C 1
ATOM 1022 O O . ASP A 1 140 ? 0.965 -2.518 -9.274 1.00 85.06 140 ASP A O 1
ATOM 1026 N N . PHE A 1 141 ? 0.802 -3.466 -7.247 1.00 89.75 141 PHE A N 1
ATOM 1027 C CA . PHE A 1 141 ? -0.481 -2.838 -6.882 1.00 89.75 141 PHE A CA 1
ATOM 1028 C C . PHE A 1 141 ? -0.711 -2.711 -5.366 1.00 89.75 141 PHE A C 1
ATOM 1030 O O . PHE A 1 141 ? 0.007 -3.284 -4.539 1.00 89.75 141 PHE A O 1
ATOM 1037 N N . LEU A 1 142 ? -1.753 -1.967 -4.984 1.00 94.06 142 LEU A N 1
ATOM 1038 C CA . LEU A 1 142 ? -2.223 -1.810 -3.611 1.00 94.06 142 LEU A CA 1
ATOM 1039 C C . LEU A 1 142 ? -3.316 -2.828 -3.248 1.00 94.06 142 LEU A C 1
ATOM 1041 O O . LEU A 1 142 ? -4.273 -3.063 -3.984 1.00 94.06 142 LEU A O 1
ATOM 1045 N N . VAL A 1 143 ? -3.249 -3.368 -2.029 1.00 95.88 143 VAL A N 1
ATOM 1046 C CA . VAL A 1 143 ? -4.348 -4.129 -1.416 1.00 95.88 143 VAL A CA 1
ATOM 1047 C C . VAL A 1 143 ? -4.735 -3.503 -0.087 1.00 95.88 143 VAL A C 1
ATOM 1049 O O . VAL A 1 143 ? -3.964 -3.513 0.872 1.00 95.88 143 VAL A O 1
ATOM 1052 N N . ALA A 1 144 ? -5.960 -2.988 -0.017 1.00 96.88 144 ALA A N 1
ATOM 1053 C CA . ALA A 1 144 ? -6.561 -2.491 1.212 1.00 96.88 144 ALA A CA 1
ATOM 1054 C C . ALA A 1 144 ? -7.309 -3.618 1.953 1.00 96.88 144 ALA A C 1
ATOM 1056 O O . ALA A 1 144 ? -7.988 -4.434 1.321 1.00 96.88 144 ALA A O 1
ATOM 1057 N N . VAL A 1 145 ? -7.209 -3.661 3.287 1.00 97.19 145 VAL A N 1
ATOM 1058 C CA . VAL A 1 145 ? -7.866 -4.675 4.135 1.00 97.19 145 VAL A CA 1
ATOM 1059 C C . VAL A 1 145 ? -8.590 -4.065 5.334 1.00 97.19 145 VAL A C 1
ATOM 1061 O O . VAL A 1 145 ? -8.166 -3.044 5.873 1.00 97.19 145 VAL A O 1
ATOM 1064 N N . ASP A 1 146 ? -9.668 -4.705 5.791 1.00 96.75 146 ASP A N 1
ATOM 1065 C CA . ASP A 1 146 ? -10.341 -4.333 7.038 1.00 96.75 146 ASP A CA 1
ATOM 1066 C C . ASP A 1 146 ? -9.531 -4.696 8.301 1.00 96.75 146 ASP A C 1
ATOM 1068 O O . ASP A 1 146 ? -8.502 -5.370 8.249 1.00 96.75 146 ASP A O 1
ATOM 1072 N N . ALA A 1 147 ? -10.027 -4.272 9.467 1.00 95.38 147 ALA A N 1
ATOM 1073 C CA . ALA A 1 147 ? -9.420 -4.544 10.775 1.00 95.38 147 ALA A CA 1
ATOM 1074 C C . ALA A 1 147 ? -9.431 -6.038 11.187 1.00 95.38 147 ALA A C 1
ATOM 1076 O O . ALA A 1 147 ? -8.968 -6.384 12.274 1.00 95.38 147 ALA A O 1
ATOM 1077 N N . GLN A 1 148 ? -9.999 -6.921 10.360 1.00 96.56 148 GLN A N 1
ATOM 1078 C CA . GLN A 1 148 ? -9.988 -8.376 10.509 1.00 96.56 148 GLN A CA 1
ATOM 1079 C C . GLN A 1 148 ? -9.077 -9.048 9.458 1.00 96.56 148 GLN A C 1
ATOM 1081 O O . GLN A 1 148 ? -8.916 -10.267 9.483 1.00 96.56 148 GLN A O 1
ATOM 1086 N N . GLY A 1 149 ? -8.455 -8.269 8.565 1.00 95.75 149 GLY A N 1
ATOM 1087 C CA . GLY A 1 149 ? -7.572 -8.745 7.504 1.00 95.75 149 GLY A CA 1
ATOM 1088 C C . GLY A 1 149 ? -8.291 -9.199 6.230 1.00 95.75 149 GLY A C 1
ATOM 1089 O O . GLY A 1 149 ? -7.665 -9.869 5.408 1.00 95.75 149 GLY A O 1
ATOM 1090 N N . ASN A 1 150 ? -9.575 -8.876 6.038 1.00 97.19 150 ASN A N 1
ATOM 1091 C CA . ASN A 1 150 ? -10.284 -9.189 4.793 1.00 97.19 150 ASN A CA 1
ATOM 1092 C C . ASN A 1 150 ? -10.056 -8.111 3.731 1.00 97.19 150 ASN A C 1
ATOM 1094 O O . ASN A 1 150 ? -10.077 -6.922 4.037 1.00 97.19 150 ASN A O 1
ATOM 1098 N N . ILE A 1 151 ? -9.918 -8.525 2.473 1.00 96.19 151 ILE A N 1
ATOM 1099 C CA . ILE A 1 151 ? -9.741 -7.638 1.316 1.00 96.19 151 ILE A CA 1
ATOM 1100 C C . ILE A 1 151 ? -10.950 -6.701 1.171 1.00 96.19 151 ILE A C 1
ATOM 1102 O O . ILE A 1 151 ? -12.100 -7.153 1.206 1.00 96.19 151 ILE A O 1
ATOM 1106 N N . LEU A 1 152 ? -10.684 -5.414 0.956 1.00 95.44 152 LEU A N 1
ATOM 1107 C CA . LEU A 1 152 ? -11.676 -4.387 0.635 1.00 95.44 152 LEU A CA 1
ATOM 1108 C C . LEU A 1 152 ? -11.814 -4.205 -0.888 1.00 95.44 152 LEU A C 1
ATOM 1110 O O . LEU A 1 152 ? -10.828 -4.376 -1.607 1.00 95.44 152 LEU A O 1
ATOM 1114 N N . LYS A 1 153 ? -13.004 -3.830 -1.380 1.00 89.62 153 LYS A N 1
ATOM 1115 C CA . LYS A 1 153 ? -13.274 -3.446 -2.785 1.00 89.62 153 LYS A CA 1
ATOM 1116 C C . LYS A 1 153 ? -14.313 -2.331 -2.918 1.00 89.62 153 LYS A C 1
ATOM 1118 O O . LYS A 1 153 ? -15.104 -2.154 -1.968 1.00 89.62 153 LYS A O 1
#

Radius of gyration: 22.77 Å; chains: 1; bounding box: 56×70×49 Å

Sequence (153 aa):
MNKTVLTWGIVGIVVIGGGAVLFSGHDDDMPRHIAPNPAPVSASSTALMQSTGMLFAQSQYASKAHEVFPTLGTDTKKTMGAFGYTTTALGNNTYRITLTNNAEGYQGESVVVGGGQSVYFVELSGRDDTDAEDSGIADDFLVAVDAQGNILK

Secondary structure (DSSP, 8-state):
------PPPP------------------------PPPPP-------PPPPEEEEEGGGSTTGGGEEEEES---TTHHHHTTT-EEEEEEEETTEEEEEEE--STT---EEEEEEBTBEEEEE--SSS---SS--S--SS-EEEEE-TTSEEE-

Foldseek 3Di:
DDDDDDDDDDDDDDDDDDDDDDDDDDDDDDPDPPDPDPDPDPPPDLDAFAFPPAAPCPDPQVVQWDWCPPDHDPVVVVLCAQKDWDWDDPPPQKIKIKIDGPDPPQPIDIHIHHPLKIKIWGRDPRPPHHNHGDPPNPRIDMFIAHNVRTTTD

pLDDT: mean 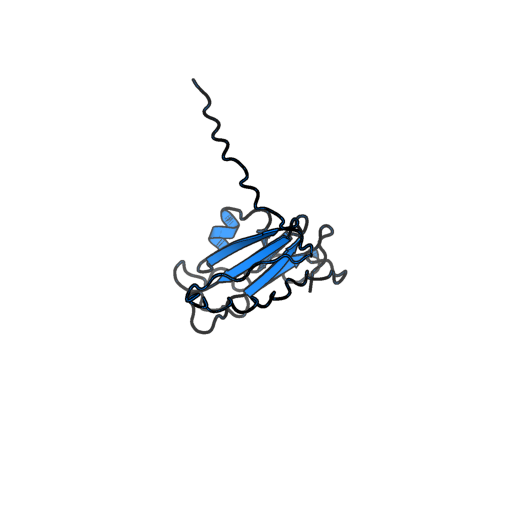72.91, std 23.91, range [29.06, 97.31]